Protein AF-A0A7V1U5N7-F1 (afdb_monomer)

Sequence (91 aa):
MTQDPCSTIFVFMRNVTVTLDDETARWARIEAAKREMSLSRFIRETLRERMAGQLTYEAAMARYLARAPIPLKRGGAYPPRDELHDRADLR

Mean predicted aligned error: 13.17 Å

Structure (mmCIF, N/CA/C/O backbone):
data_AF-A0A7V1U5N7-F1
#
_entry.id   AF-A0A7V1U5N7-F1
#
loop_
_atom_site.group_PDB
_atom_site.id
_atom_site.type_symbol
_atom_site.label_atom_id
_atom_site.label_alt_id
_atom_site.label_comp_id
_atom_site.label_asym_id
_atom_site.label_entity_id
_atom_site.label_seq_id
_atom_site.pdbx_PDB_ins_code
_atom_site.Cartn_x
_atom_site.Cartn_y
_atom_site.Cartn_z
_atom_site.occupancy
_atom_site.B_iso_or_equiv
_atom_site.auth_seq_id
_atom_site.auth_comp_id
_atom_site.auth_asym_id
_atom_site.auth_atom_id
_atom_site.pdbx_PDB_model_num
ATOM 1 N N . MET A 1 1 ? -43.208 25.629 -9.710 1.00 38.69 1 MET A N 1
ATOM 2 C CA . MET A 1 1 ? -42.247 25.284 -8.641 1.00 38.69 1 MET A CA 1
ATOM 3 C C . MET A 1 1 ? -41.729 23.894 -8.954 1.00 38.69 1 MET A C 1
ATOM 5 O O . MET A 1 1 ? -42.371 22.912 -8.613 1.00 38.69 1 MET A O 1
ATOM 9 N N . THR A 1 2 ? -40.662 23.826 -9.740 1.00 42.03 2 THR A N 1
ATOM 10 C CA . THR A 1 2 ? -40.071 22.576 -10.225 1.00 42.03 2 THR A CA 1
ATOM 11 C C . THR A 1 2 ? -39.129 22.079 -9.133 1.00 42.03 2 THR A C 1
ATOM 13 O O . THR A 1 2 ? -38.199 22.793 -8.772 1.00 42.03 2 THR A O 1
ATOM 16 N N . GLN A 1 3 ? -39.427 20.933 -8.521 1.00 53.47 3 GLN A N 1
ATOM 17 C CA . GLN A 1 3 ? -38.510 20.300 -7.575 1.00 53.47 3 GLN A CA 1
ATOM 18 C C . GLN A 1 3 ? -37.459 19.540 -8.382 1.00 53.47 3 GLN A C 1
ATOM 20 O O . GLN A 1 3 ? -37.782 18.530 -9.003 1.00 53.47 3 GLN A O 1
ATOM 25 N N . ASP A 1 4 ? -36.225 20.036 -8.381 1.00 51.28 4 ASP A N 1
ATOM 26 C CA . ASP A 1 4 ? -35.067 19.296 -8.873 1.00 51.28 4 ASP A CA 1
ATOM 27 C C . ASP A 1 4 ? -34.784 18.133 -7.904 1.00 51.28 4 ASP A C 1
ATOM 29 O O . ASP A 1 4 ? -34.472 18.377 -6.732 1.00 51.28 4 ASP A O 1
ATOM 33 N N . PRO A 1 5 ? -34.909 16.858 -8.322 1.00 58.91 5 PRO A N 1
ATOM 34 C CA . PRO A 1 5 ? -34.552 15.745 -7.462 1.00 58.91 5 PRO A CA 1
ATOM 35 C C . PRO A 1 5 ? -33.032 15.732 -7.313 1.00 58.91 5 PRO A C 1
ATOM 37 O O . PRO A 1 5 ? -32.292 15.534 -8.275 1.00 58.91 5 PRO A O 1
ATOM 40 N N . CYS A 1 6 ? -32.579 15.969 -6.084 1.00 50.78 6 CYS A N 1
ATOM 41 C CA . CYS A 1 6 ? -31.184 15.913 -5.681 1.00 50.78 6 CYS A CA 1
ATOM 42 C C . CYS A 1 6 ? -30.553 14.603 -6.184 1.00 50.78 6 CYS A C 1
ATOM 44 O O . CYS A 1 6 ? -30.845 13.516 -5.678 1.00 50.78 6 CYS A O 1
ATOM 46 N N . SER A 1 7 ? -29.715 14.695 -7.214 1.00 55.16 7 SER A N 1
ATOM 47 C CA . SER A 1 7 ? -29.047 13.564 -7.851 1.00 55.16 7 SER A CA 1
ATOM 48 C C . SER A 1 7 ? -27.935 13.037 -6.948 1.00 55.16 7 SER A C 1
ATOM 50 O O . SER A 1 7 ? -26.749 13.285 -7.162 1.00 55.16 7 SER A O 1
ATOM 52 N N . THR A 1 8 ? -28.326 12.295 -5.914 1.00 54.81 8 THR A N 1
ATOM 53 C CA . THR A 1 8 ? -27.398 11.465 -5.149 1.00 54.81 8 THR A CA 1
ATOM 54 C C . THR A 1 8 ? -27.082 10.242 -6.000 1.00 54.81 8 THR A C 1
ATOM 56 O O . THR A 1 8 ? -27.868 9.299 -6.072 1.00 54.81 8 THR A O 1
ATOM 59 N N . ILE A 1 9 ? -25.934 10.259 -6.678 1.00 53.81 9 ILE A N 1
ATOM 60 C CA . ILE A 1 9 ? -25.365 9.063 -7.303 1.00 53.81 9 ILE A CA 1
ATOM 61 C C . ILE A 1 9 ? -25.089 8.072 -6.170 1.00 53.81 9 ILE A C 1
ATOM 63 O O . ILE A 1 9 ? -24.114 8.199 -5.430 1.00 53.81 9 ILE A O 1
ATOM 67 N N . PHE A 1 10 ? -25.986 7.105 -5.997 1.00 55.31 10 PHE A N 1
ATOM 68 C CA . PHE A 1 10 ? -25.816 6.008 -5.058 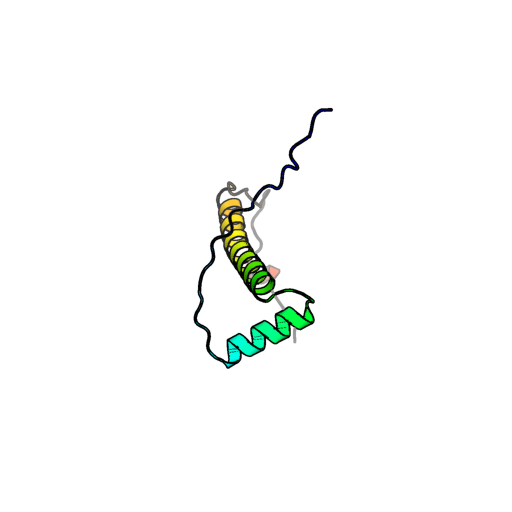1.00 55.31 10 PHE A CA 1
ATOM 69 C C . PHE A 1 10 ? -24.669 5.137 -5.581 1.00 55.31 10 PHE A C 1
ATOM 71 O O . PHE A 1 10 ? -24.858 4.288 -6.452 1.00 55.31 10 PHE A O 1
ATOM 78 N N . VAL A 1 11 ? -23.442 5.395 -5.122 1.00 60.56 11 VAL A N 1
ATOM 79 C CA . VAL A 1 11 ? -22.282 4.565 -5.464 1.00 60.56 11 VAL A CA 1
ATOM 80 C C . VAL A 1 11 ? -22.543 3.187 -4.864 1.00 60.56 11 VAL A C 1
ATOM 82 O O . VAL A 1 11 ? -22.419 2.999 -3.656 1.00 60.56 11 VAL A O 1
ATOM 85 N N . PHE A 1 12 ? -22.964 2.234 -5.697 1.00 66.31 12 PHE A N 1
ATOM 86 C CA . PHE A 1 12 ? -23.312 0.876 -5.285 1.00 66.31 12 PHE A CA 1
ATOM 87 C C . PHE A 1 12 ? -22.054 0.156 -4.773 1.00 66.31 12 PHE A C 1
ATOM 89 O O . PHE A 1 12 ? -21.309 -0.477 -5.522 1.00 66.31 12 PHE A O 1
ATOM 96 N N . MET A 1 13 ? -21.764 0.306 -3.484 1.00 76.75 13 MET A N 1
ATOM 97 C CA . MET A 1 13 ? -20.634 -0.349 -2.840 1.00 76.75 13 MET A CA 1
ATOM 98 C C . MET A 1 13 ? -21.024 -1.770 -2.436 1.00 76.75 13 MET A C 1
ATOM 100 O O . MET A 1 13 ? -22.023 -1.981 -1.752 1.00 76.75 13 MET A O 1
ATOM 104 N N . ARG A 1 14 ? -20.224 -2.761 -2.845 1.00 84.19 14 ARG A N 1
ATOM 105 C CA . ARG A 1 14 ? -20.378 -4.144 -2.377 1.00 84.19 14 ARG A CA 1
ATOM 106 C C . ARG A 1 14 ? -19.812 -4.265 -0.961 1.00 84.19 14 ARG A C 1
ATOM 108 O O . ARG A 1 14 ? -18.662 -3.896 -0.731 1.00 84.19 14 ARG A O 1
ATOM 115 N N . ASN A 1 15 ? -20.598 -4.819 -0.041 1.00 90.00 15 ASN A N 1
ATOM 116 C CA . ASN A 1 15 ? -20.108 -5.220 1.274 1.00 90.00 15 ASN A CA 1
ATOM 117 C C . ASN A 1 15 ? -19.432 -6.587 1.158 1.00 90.00 15 ASN A C 1
ATOM 119 O O . ASN A 1 15 ? -20.009 -7.519 0.600 1.00 90.00 15 ASN A O 1
ATOM 123 N N . VAL A 1 16 ? -18.211 -6.691 1.674 1.00 88.31 16 VAL A N 1
ATOM 124 C CA . VAL A 1 16 ? -17.429 -7.929 1.710 1.00 88.31 16 VAL A CA 1
ATOM 125 C C . VAL A 1 16 ? -17.001 -8.152 3.152 1.00 88.31 16 VAL A C 1
ATOM 127 O O . VAL A 1 16 ? -16.378 -7.277 3.753 1.00 88.31 16 VAL A O 1
ATOM 130 N N . THR A 1 17 ? -17.347 -9.309 3.706 1.00 93.62 17 THR A N 1
ATOM 131 C CA . THR A 1 17 ? -16.899 -9.717 5.039 1.00 93.62 17 THR A CA 1
ATOM 132 C C . THR A 1 17 ? -15.521 -10.353 4.922 1.00 93.62 17 THR A C 1
ATOM 134 O O . THR A 1 17 ? -15.318 -11.246 4.103 1.00 93.62 17 THR A O 1
ATOM 137 N N . VAL A 1 18 ? -14.577 -9.895 5.740 1.00 90.19 18 VAL A N 1
ATOM 138 C CA . VAL A 1 18 ? -13.199 -10.397 5.790 1.00 90.19 18 VAL A CA 1
ATOM 139 C C . VAL A 1 18 ? -12.901 -10.907 7.190 1.00 90.19 18 VAL A C 1
ATOM 141 O O . VAL A 1 18 ? -13.187 -10.231 8.176 1.00 90.19 18 VAL A O 1
ATOM 144 N N . THR A 1 19 ? -12.323 -12.101 7.267 1.00 95.38 19 THR A N 1
ATOM 145 C CA . THR A 1 19 ? -11.811 -12.693 8.504 1.00 95.38 19 THR A CA 1
ATOM 146 C C . THR A 1 19 ? -10.356 -12.279 8.687 1.00 95.38 19 THR A C 1
ATOM 148 O O . THR A 1 19 ? -9.545 -12.487 7.786 1.00 95.38 19 THR A O 1
ATOM 151 N N . LEU A 1 20 ? -10.034 -11.697 9.838 1.00 94.81 20 LEU A N 1
ATOM 152 C CA . LEU A 1 20 ? -8.689 -11.266 10.220 1.00 94.81 20 LEU A CA 1
ATOM 153 C C . LEU A 1 20 ? -8.369 -11.859 11.590 1.00 94.81 20 LEU A C 1
ATOM 155 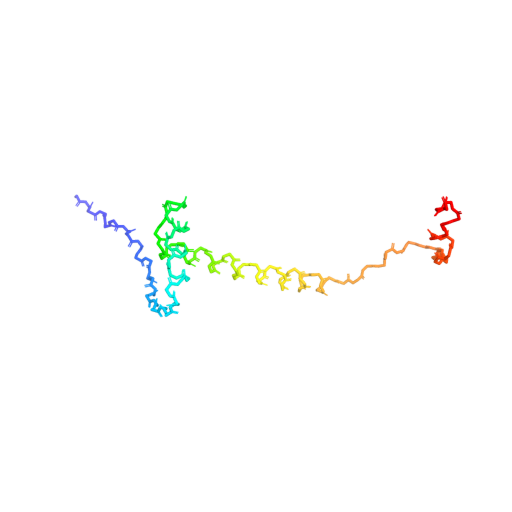O O . LEU A 1 20 ? -9.282 -12.041 12.397 1.00 94.81 20 LEU A O 1
ATOM 159 N N . ASP A 1 21 ? -7.096 -12.128 11.858 1.00 97.56 21 ASP A N 1
ATOM 160 C CA . ASP A 1 21 ? -6.648 -12.398 13.220 1.00 97.56 21 ASP A CA 1
ATOM 161 C C . ASP A 1 21 ? -6.767 -11.131 14.091 1.00 97.56 21 ASP A C 1
ATOM 163 O O . ASP A 1 21 ? -6.832 -9.999 13.591 1.00 97.56 21 ASP A O 1
ATOM 167 N N . ASP A 1 22 ? -6.810 -11.324 15.410 1.00 97.12 22 ASP A N 1
ATOM 168 C CA . ASP A 1 22 ? -7.032 -10.236 16.366 1.00 97.12 22 ASP A CA 1
ATOM 169 C C . ASP A 1 22 ? -5.933 -9.169 16.318 1.00 97.12 22 ASP A C 1
ATOM 171 O O . ASP A 1 22 ? -6.212 -7.974 16.486 1.00 97.12 22 ASP A O 1
ATOM 175 N N . GLU A 1 23 ? -4.687 -9.574 16.066 1.00 97.62 23 GLU A N 1
ATOM 176 C CA . GLU A 1 23 ? -3.550 -8.662 15.996 1.00 97.62 23 GLU A CA 1
ATOM 177 C C . GLU A 1 23 ? -3.664 -7.750 14.772 1.00 97.62 23 GLU A C 1
ATOM 179 O O . GLU A 1 23 ? -3.624 -6.520 14.917 1.00 97.62 23 GLU A O 1
ATOM 184 N N . THR A 1 24 ? -3.913 -8.325 13.596 1.00 97.00 24 THR A N 1
ATOM 185 C CA . THR A 1 24 ? -4.123 -7.585 12.346 1.00 97.00 24 THR A CA 1
ATOM 186 C C . THR A 1 24 ? -5.344 -6.674 12.435 1.00 97.00 24 THR A C 1
ATOM 188 O O . THR A 1 24 ? -5.282 -5.508 12.032 1.00 97.00 24 THR A O 1
ATOM 191 N N . ALA A 1 25 ? -6.456 -7.153 13.003 1.00 96.62 25 ALA A N 1
ATOM 192 C CA . ALA A 1 25 ? -7.664 -6.346 13.171 1.00 96.62 25 ALA A CA 1
ATOM 193 C C . ALA A 1 25 ? -7.433 -5.152 14.112 1.00 96.62 25 ALA A C 1
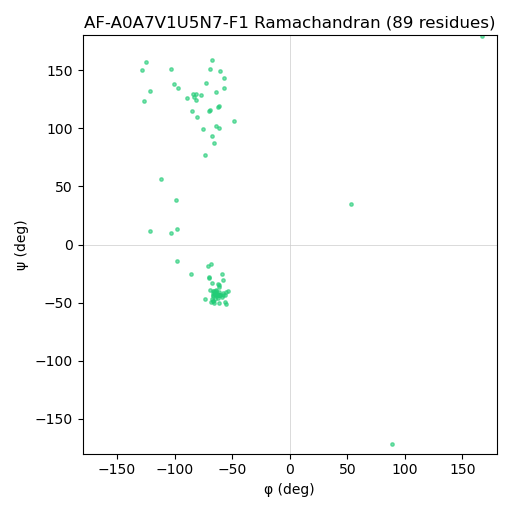ATOM 195 O O . ALA A 1 25 ? -7.946 -4.053 13.869 1.00 96.62 25 ALA A O 1
ATOM 196 N N . ARG A 1 26 ? -6.662 -5.339 15.189 1.00 97.56 26 ARG A N 1
ATOM 197 C CA . ARG A 1 26 ? -6.278 -4.257 16.106 1.00 97.56 26 ARG A CA 1
ATOM 198 C C . ARG A 1 26 ? -5.363 -3.251 15.418 1.00 97.56 26 ARG A C 1
ATOM 200 O O . ARG A 1 26 ? -5.632 -2.052 15.493 1.00 97.56 26 ARG A O 1
ATOM 207 N N . TRP A 1 27 ? -4.330 -3.730 14.731 1.00 97.56 27 TRP A N 1
ATOM 208 C CA . TRP A 1 27 ? -3.407 -2.879 13.985 1.00 97.56 27 TRP A CA 1
ATOM 209 C C . TRP A 1 27 ? -4.152 -2.018 12.959 1.00 97.56 27 TRP A C 1
ATOM 211 O O . TRP A 1 27 ? -4.023 -0.794 12.976 1.00 97.56 27 TRP A O 1
ATOM 221 N N . ALA A 1 28 ? -5.027 -2.625 12.152 1.00 96.94 28 ALA A N 1
ATOM 222 C CA . ALA A 1 28 ? -5.773 -1.914 11.119 1.00 96.94 28 ALA A CA 1
ATOM 223 C C . ALA A 1 28 ? -6.683 -0.813 11.694 1.00 96.94 28 ALA A C 1
ATOM 225 O O . ALA A 1 28 ? -6.811 0.255 11.096 1.00 96.94 28 ALA A O 1
ATOM 226 N N . ARG A 1 29 ? -7.295 -1.033 12.868 1.00 96.56 29 ARG A N 1
ATOM 227 C CA . ARG A 1 29 ? -8.093 0.001 13.553 1.00 96.56 29 ARG A CA 1
ATOM 228 C C . ARG A 1 29 ? -7.234 1.164 14.041 1.00 96.56 29 ARG A C 1
ATOM 230 O O . ARG A 1 29 ? -7.634 2.312 13.864 1.00 96.56 29 ARG A O 1
ATOM 237 N N . ILE A 1 30 ? -6.079 0.874 14.642 1.00 98.06 30 ILE A N 1
ATOM 238 C CA . ILE A 1 30 ? -5.152 1.904 15.130 1.00 98.06 30 ILE A CA 1
ATOM 239 C C . ILE A 1 30 ? -4.644 2.748 13.959 1.00 98.06 30 ILE A C 1
ATOM 241 O O . ILE A 1 30 ? -4.668 3.973 14.035 1.00 98.06 30 ILE A O 1
ATOM 245 N N . GLU A 1 31 ? -4.234 2.115 12.862 1.00 97.62 31 GLU A N 1
ATOM 246 C CA . GLU A 1 31 ? -3.745 2.828 11.679 1.00 97.62 31 GLU A CA 1
ATOM 247 C C . GLU A 1 31 ? -4.838 3.653 10.993 1.00 97.62 31 GLU A C 1
ATOM 249 O O . GLU A 1 31 ? -4.591 4.796 10.609 1.00 97.62 31 GLU A O 1
ATOM 254 N N . ALA A 1 32 ? -6.064 3.130 10.901 1.00 97.25 32 ALA A N 1
ATOM 255 C CA . ALA A 1 32 ? -7.197 3.899 10.393 1.00 97.25 32 ALA A CA 1
ATOM 256 C C . ALA A 1 32 ? -7.472 5.142 11.260 1.00 97.25 32 ALA A C 1
ATOM 258 O O . ALA A 1 32 ? -7.650 6.238 10.728 1.00 97.25 32 ALA A O 1
ATOM 259 N N . ALA A 1 33 ? -7.428 4.997 12.590 1.00 97.38 33 ALA A N 1
ATOM 260 C CA . ALA A 1 33 ? -7.613 6.109 13.520 1.00 97.38 33 ALA A CA 1
ATOM 261 C C . ALA A 1 33 ? -6.493 7.158 13.415 1.00 97.38 33 ALA A C 1
ATOM 263 O O . ALA A 1 33 ? -6.787 8.350 13.383 1.00 97.38 33 ALA A O 1
ATOM 264 N N . LYS A 1 34 ? -5.225 6.734 13.287 1.00 97.38 34 LYS A N 1
ATOM 265 C CA . LYS A 1 34 ? -4.080 7.642 13.073 1.00 97.38 34 LYS A CA 1
ATOM 266 C C . LYS A 1 34 ? -4.229 8.510 11.823 1.00 97.38 34 LYS A C 1
ATOM 268 O O . LYS A 1 34 ? -3.696 9.611 11.787 1.00 97.38 34 LYS A O 1
ATOM 273 N N . ARG A 1 35 ? -4.917 8.002 10.797 1.00 95.94 35 ARG A N 1
ATOM 274 C CA . AR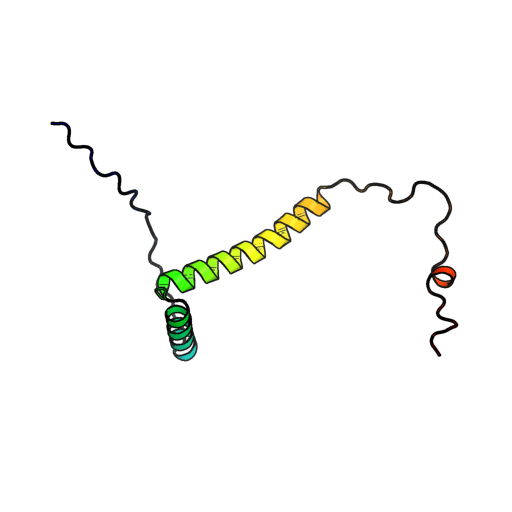G A 1 35 ? -5.177 8.708 9.534 1.00 95.94 35 ARG A CA 1
ATOM 275 C C . ARG A 1 35 ? -6.569 9.355 9.481 1.00 95.94 35 ARG A C 1
ATOM 277 O O . ARG A 1 35 ? -7.019 9.707 8.394 1.00 95.94 35 ARG A O 1
ATOM 284 N N . GLU A 1 36 ? -7.261 9.456 10.620 1.00 96.00 36 GLU A N 1
ATOM 285 C CA . GLU A 1 36 ? -8.597 10.061 10.754 1.00 96.00 36 GLU A CA 1
ATOM 286 C C . GLU A 1 36 ? -9.641 9.483 9.778 1.00 96.00 36 GLU A C 1
ATOM 288 O O . GLU A 1 36 ? -10.529 10.174 9.273 1.00 96.00 36 GLU A O 1
ATOM 293 N N . MET A 1 37 ? -9.546 8.184 9.490 1.00 95.31 37 MET A N 1
ATOM 294 C CA . MET A 1 37 ? -10.414 7.504 8.531 1.00 95.31 37 MET A CA 1
ATOM 295 C C . MET A 1 37 ? -11.114 6.295 9.142 1.00 95.31 37 MET A C 1
ATOM 297 O O . MET A 1 37 ? -10.658 5.679 10.103 1.00 95.31 37 MET A O 1
ATOM 301 N N . SER A 1 38 ? -12.241 5.911 8.542 1.00 96.00 38 SER A N 1
ATOM 302 C CA . SER A 1 38 ? -12.911 4.667 8.910 1.00 96.00 38 SER A CA 1
ATOM 303 C C . SER A 1 38 ? -12.091 3.453 8.468 1.00 96.00 38 SER A C 1
ATOM 305 O O . SER A 1 38 ? -11.411 3.480 7.441 1.00 96.00 38 SER A O 1
ATOM 307 N N . LEU A 1 39 ? -12.226 2.341 9.195 1.00 94.50 39 LEU A N 1
ATOM 308 C CA . LEU A 1 39 ? -11.553 1.081 8.861 1.00 94.50 39 LEU A CA 1
ATOM 309 C C . LEU A 1 39 ? -11.869 0.612 7.428 1.00 94.50 39 LEU A C 1
ATOM 311 O O . LEU A 1 39 ? -10.986 0.173 6.698 1.00 94.50 39 LEU A O 1
ATOM 315 N N . SER A 1 40 ? -13.124 0.748 6.991 1.00 92.75 40 SER A N 1
ATOM 316 C CA . SER A 1 40 ? -13.543 0.365 5.637 1.00 92.75 40 SER A CA 1
ATOM 317 C C . SER A 1 40 ? -12.984 1.286 4.548 1.00 92.75 40 SER A C 1
ATOM 319 O O . SER A 1 40 ? -12.803 0.854 3.406 1.00 92.75 40 SER A O 1
ATOM 321 N N . ARG A 1 41 ? -12.705 2.557 4.866 1.00 93.62 41 ARG A N 1
ATOM 322 C CA . ARG A 1 41 ? -11.991 3.470 3.966 1.00 93.62 41 ARG A CA 1
ATOM 323 C C . ARG A 1 41 ? -10.508 3.118 3.909 1.00 93.62 41 ARG A C 1
ATOM 325 O O . ARG A 1 41 ? -9.996 2.943 2.808 1.00 93.62 41 ARG A O 1
ATOM 332 N N . PHE A 1 42 ? -9.881 2.903 5.064 1.00 95.69 42 PHE A N 1
ATOM 333 C CA . PHE A 1 42 ? -8.477 2.509 5.180 1.00 95.69 42 PHE A CA 1
ATOM 334 C C . PHE A 1 42 ? -8.155 1.242 4.384 1.00 95.69 42 PHE A C 1
ATOM 336 O O . PHE A 1 42 ? -7.252 1.240 3.546 1.00 95.69 42 PHE A O 1
ATOM 343 N N . ILE A 1 43 ? -8.938 0.177 4.580 1.00 94.88 43 ILE A N 1
ATOM 344 C CA . ILE A 1 43 ? -8.739 -1.095 3.871 1.00 94.88 43 ILE A CA 1
ATOM 345 C C . ILE A 1 43 ? -8.894 -0.896 2.360 1.00 94.88 43 ILE A C 1
ATOM 347 O O . ILE A 1 43 ? -8.113 -1.426 1.572 1.00 94.88 43 ILE A O 1
ATOM 351 N N . ARG A 1 44 ? -9.877 -0.100 1.933 1.00 93.56 44 ARG A N 1
ATOM 352 C CA . ARG A 1 44 ? -10.124 0.156 0.511 1.00 93.56 44 ARG A CA 1
ATOM 353 C C . ARG A 1 44 ? -8.994 0.933 -0.151 1.00 93.56 44 ARG A C 1
ATOM 355 O O . ARG A 1 44 ? -8.627 0.604 -1.275 1.00 93.56 44 ARG A O 1
ATOM 362 N N . GLU A 1 45 ? -8.482 1.968 0.506 1.00 94.25 45 GLU A N 1
ATOM 363 C CA . GLU A 1 45 ? -7.350 2.753 0.003 1.00 94.25 45 GLU A CA 1
ATOM 364 C C . GLU A 1 45 ? -6.093 1.885 -0.067 1.00 94.25 45 GLU A C 1
ATOM 366 O O . GLU A 1 45 ? -5.498 1.781 -1.136 1.00 94.25 45 GLU A O 1
ATOM 371 N N . THR A 1 46 ? -5.800 1.126 0.991 1.00 94.31 46 THR A N 1
ATOM 372 C CA . THR A 1 46 ? -4.672 0.180 1.023 1.00 94.31 46 THR A CA 1
ATOM 373 C C . THR A 1 46 ? -4.746 -0.847 -0.117 1.00 94.31 46 THR A C 1
ATOM 375 O O . THR A 1 46 ? -3.754 -1.122 -0.793 1.00 94.31 46 THR A O 1
ATOM 378 N N . LEU A 1 47 ? -5.933 -1.407 -0.386 1.00 93.94 47 LEU A N 1
ATOM 379 C CA . LEU A 1 47 ? -6.127 -2.338 -1.503 1.00 93.94 47 LEU A CA 1
ATOM 380 C C . LEU A 1 47 ? -5.947 -1.656 -2.863 1.00 93.94 47 LEU A C 1
ATOM 382 O O . LEU A 1 47 ? -5.344 -2.242 -3.761 1.00 93.94 47 LEU A O 1
ATOM 386 N N . ARG A 1 48 ? -6.441 -0.425 -3.032 1.00 92.31 48 ARG A N 1
ATOM 387 C CA . ARG A 1 48 ? -6.256 0.345 -4.274 1.00 92.31 48 ARG A CA 1
ATOM 388 C C . ARG A 1 48 ? -4.792 0.648 -4.541 1.00 92.31 48 ARG A C 1
ATOM 390 O O . ARG A 1 48 ? -4.354 0.463 -5.671 1.00 92.31 48 ARG A O 1
ATOM 397 N N . GLU A 1 49 ? -4.051 1.063 -3.522 1.00 91.12 49 GLU A N 1
ATOM 398 C CA . GLU A 1 49 ? -2.611 1.306 -3.620 1.00 91.12 49 GLU A CA 1
ATOM 399 C C . GLU A 1 49 ? -1.874 0.037 -4.055 1.00 91.12 49 GLU A C 1
ATOM 401 O O . GLU A 1 49 ? -1.074 0.075 -4.991 1.00 91.12 49 GLU A O 1
ATOM 406 N N . ARG A 1 50 ? -2.205 -1.113 -3.454 1.00 89.69 50 ARG A N 1
ATOM 407 C CA . ARG A 1 50 ? -1.587 -2.394 -3.817 1.00 89.69 50 ARG A CA 1
ATOM 408 C C . ARG A 1 50 ? -1.917 -2.828 -5.247 1.00 89.69 50 ARG A C 1
ATOM 410 O O . ARG A 1 50 ? -1.015 -3.254 -5.966 1.00 89.69 50 ARG A O 1
ATOM 417 N N . MET A 1 51 ? -3.174 -2.688 -5.674 1.00 88.44 51 MET A N 1
ATOM 418 C CA . MET A 1 51 ? -3.578 -2.979 -7.057 1.00 88.44 51 MET A CA 1
ATOM 419 C C . MET A 1 51 ? -2.878 -2.049 -8.054 1.00 88.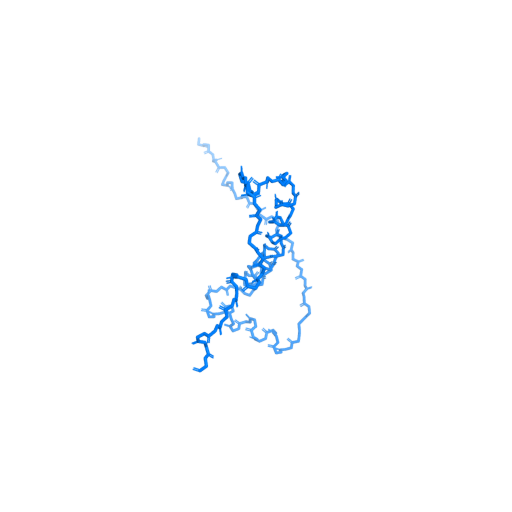44 51 MET A C 1
ATOM 421 O O . MET A 1 51 ? -2.381 -2.509 -9.078 1.00 88.44 51 MET A O 1
ATOM 425 N N . ALA A 1 52 ? -2.795 -0.751 -7.753 1.00 86.12 52 ALA A N 1
ATOM 426 C CA . ALA A 1 52 ? -2.096 0.210 -8.599 1.00 86.12 52 ALA A CA 1
ATOM 427 C C . ALA A 1 52 ? -0.597 -0.121 -8.701 1.00 86.12 52 ALA A C 1
ATOM 429 O O . ALA A 1 52 ? -0.036 -0.115 -9.796 1.00 86.12 52 ALA A O 1
ATOM 430 N N . GLY A 1 53 ? 0.043 -0.484 -7.587 1.00 80.62 53 GLY A N 1
ATOM 431 C CA . GLY A 1 53 ? 1.436 -0.936 -7.568 1.00 80.62 53 GLY A CA 1
ATOM 432 C C . GLY A 1 53 ? 1.686 -2.158 -8.459 1.00 80.62 53 GLY A C 1
ATOM 433 O O . GLY A 1 53 ? 2.662 -2.188 -9.201 1.00 80.62 53 GLY A O 1
ATOM 434 N N . GLN A 1 54 ? 0.780 -3.137 -8.455 1.00 77.12 54 GLN A N 1
ATOM 435 C CA . GLN A 1 54 ? 0.890 -4.316 -9.324 1.00 77.12 54 GLN A CA 1
ATOM 436 C C . GLN A 1 54 ? 0.711 -3.963 -10.808 1.00 77.12 54 GLN A C 1
ATOM 438 O O . GLN A 1 54 ? 1.537 -4.334 -11.640 1.00 77.12 54 GLN A O 1
ATOM 443 N N . LEU A 1 55 ? -0.316 -3.174 -11.131 1.00 73.94 55 LEU A N 1
ATOM 444 C CA . LEU A 1 55 ? -0.619 -2.787 -12.511 1.00 73.94 55 LEU A CA 1
ATOM 445 C C . LEU A 1 55 ? 0.450 -1.872 -13.119 1.00 73.94 55 LEU A C 1
ATOM 447 O O . LEU A 1 55 ? 0.703 -1.932 -14.319 1.00 73.94 55 LEU A O 1
ATOM 451 N N . THR A 1 56 ? 1.079 -1.013 -12.315 1.00 78.19 56 THR A N 1
AT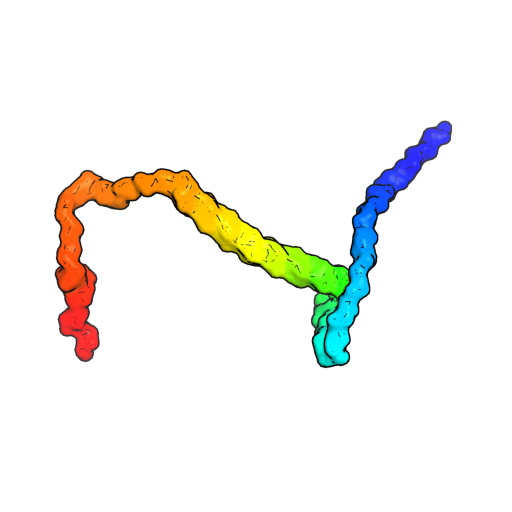OM 452 C CA . THR A 1 56 ? 2.077 -0.049 -12.810 1.00 78.19 56 THR A CA 1
ATOM 453 C C . THR A 1 56 ? 3.335 -0.720 -13.339 1.00 78.19 56 THR A C 1
ATOM 455 O O . THR A 1 56 ? 3.816 -0.318 -14.399 1.00 78.19 56 THR A O 1
ATOM 458 N N . TYR A 1 57 ? 3.852 -1.748 -12.661 1.00 81.75 57 TYR A N 1
ATOM 459 C CA . TYR A 1 57 ? 5.018 -2.481 -13.153 1.00 81.75 57 TYR A CA 1
ATOM 460 C C . TYR A 1 57 ? 4.704 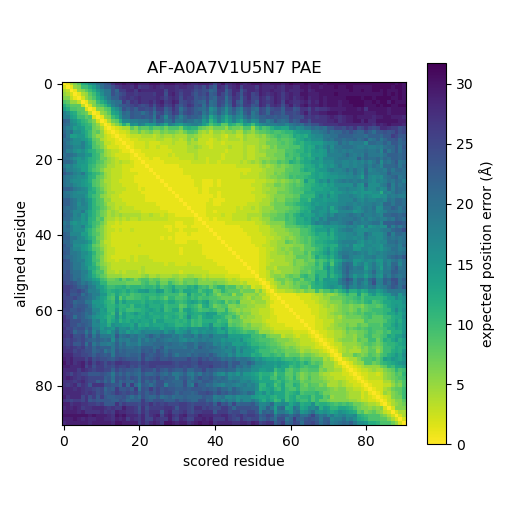-3.224 -14.453 1.00 81.75 57 TYR A C 1
ATOM 462 O O . TYR A 1 57 ? 5.416 -3.057 -15.442 1.00 81.75 57 TYR A O 1
ATOM 470 N N . GLU A 1 58 ? 3.611 -3.989 -14.479 1.00 83.19 58 GLU A N 1
ATOM 471 C CA . GLU A 1 58 ? 3.205 -4.748 -15.666 1.00 83.19 58 GLU A CA 1
ATOM 472 C C . GLU A 1 58 ? 2.939 -3.825 -16.861 1.00 83.19 58 GLU A C 1
ATOM 474 O O . GLU A 1 58 ? 3.420 -4.082 -17.966 1.00 83.19 58 GLU A O 1
ATOM 479 N N . ALA A 1 59 ? 2.257 -2.698 -16.638 1.00 85.12 59 ALA A N 1
ATOM 480 C CA . ALA A 1 59 ? 2.013 -1.699 -17.673 1.00 85.12 59 ALA A CA 1
ATOM 481 C C . ALA A 1 59 ? 3.308 -1.029 -18.161 1.00 85.12 59 ALA A C 1
ATOM 483 O O . ALA A 1 59 ? 3.472 -0.812 -19.365 1.00 85.12 59 ALA A O 1
ATOM 484 N N . ALA A 1 60 ? 4.245 -0.711 -17.260 1.00 86.50 60 ALA A N 1
ATOM 485 C CA . ALA A 1 60 ? 5.545 -0.152 -17.630 1.00 86.50 60 ALA A CA 1
ATOM 486 C C . ALA A 1 60 ? 6.380 -1.154 -18.442 1.00 86.50 60 ALA A C 1
ATOM 488 O O . ALA A 1 60 ? 6.958 -0.778 -19.464 1.00 86.50 60 ALA A O 1
ATOM 489 N N . MET A 1 61 ? 6.389 -2.425 -18.034 1.00 89.62 61 MET A N 1
ATOM 490 C CA . MET A 1 61 ? 7.058 -3.510 -18.749 1.00 89.62 61 MET A CA 1
ATOM 491 C C . MET A 1 61 ? 6.460 -3.697 -20.145 1.00 89.62 61 MET A C 1
ATOM 493 O O . MET A 1 61 ? 7.196 -3.677 -21.131 1.00 89.62 61 MET A O 1
ATOM 497 N N . ALA A 1 62 ? 5.133 -3.804 -20.249 1.00 90.56 62 ALA A N 1
ATOM 498 C CA . ALA A 1 62 ? 4.442 -3.937 -21.529 1.00 90.56 62 ALA A CA 1
ATOM 499 C C . ALA A 1 62 ? 4.751 -2.755 -22.460 1.00 90.56 62 ALA A C 1
ATOM 501 O O . ALA A 1 62 ? 5.073 -2.952 -23.632 1.00 90.56 62 ALA A O 1
ATOM 502 N N . ARG A 1 63 ? 4.736 -1.523 -21.934 1.00 89.88 63 ARG A N 1
ATOM 503 C CA . ARG A 1 63 ? 5.077 -0.316 -22.699 1.00 89.88 63 ARG A CA 1
ATOM 504 C C . ARG A 1 63 ? 6.534 -0.304 -23.165 1.00 89.88 63 ARG A C 1
ATOM 506 O O . ARG A 1 63 ? 6.802 0.149 -24.277 1.00 89.88 63 ARG A O 1
ATOM 513 N N . TYR A 1 64 ? 7.464 -0.756 -22.327 1.00 89.31 64 TYR A N 1
ATOM 514 C CA . TYR A 1 64 ? 8.881 -0.840 -22.676 1.00 89.31 64 TYR A CA 1
ATOM 515 C C . TYR A 1 64 ? 9.121 -1.874 -23.781 1.00 89.31 64 TYR A C 1
ATOM 517 O O . TYR A 1 64 ? 9.742 -1.550 -24.790 1.00 89.31 64 TYR A O 1
ATOM 525 N N . LEU A 1 65 ? 8.569 -3.081 -23.630 1.00 91.94 65 LEU A N 1
ATOM 526 C CA . LEU A 1 65 ? 8.739 -4.179 -24.586 1.00 91.94 65 LEU A CA 1
ATOM 527 C C . LEU A 1 65 ? 8.017 -3.940 -25.919 1.00 91.94 65 LEU A C 1
ATOM 529 O O . LEU A 1 65 ? 8.477 -4.411 -26.953 1.00 91.94 65 LEU A O 1
ATOM 533 N N . ALA A 1 66 ? 6.918 -3.180 -25.921 1.00 93.69 66 ALA A N 1
ATOM 534 C CA . ALA A 1 66 ? 6.225 -2.792 -27.150 1.00 93.69 66 ALA A CA 1
ATOM 535 C C . ALA A 1 66 ? 7.037 -1.816 -28.024 1.00 93.69 66 ALA A C 1
ATOM 537 O O . ALA A 1 66 ? 6.717 -1.621 -29.198 1.00 93.69 66 ALA A O 1
ATOM 538 N N . ARG A 1 67 ? 8.072 -1.166 -27.474 1.00 91.75 67 ARG A N 1
ATOM 539 C CA . ARG A 1 67 ? 8.895 -0.217 -28.224 1.00 91.75 67 ARG A CA 1
ATOM 540 C C . ARG A 1 67 ? 9.934 -0.965 -29.056 1.00 91.75 67 ARG A C 1
ATOM 542 O O . ARG A 1 67 ? 10.762 -1.690 -28.516 1.00 91.75 67 ARG A O 1
ATOM 549 N N . ALA A 1 68 ? 9.935 -0.722 -30.367 1.00 89.75 68 ALA A N 1
ATOM 550 C CA . ALA A 1 68 ? 10.956 -1.270 -31.253 1.00 89.75 68 ALA A CA 1
ATOM 551 C C . ALA A 1 68 ? 12.364 -0.835 -30.792 1.00 89.75 68 ALA A C 1
ATOM 553 O O . ALA A 1 68 ? 12.563 0.348 -30.472 1.00 89.75 68 ALA A O 1
ATOM 554 N N . PRO A 1 69 ? 13.341 -1.759 -30.746 1.00 87.38 69 PRO A N 1
ATOM 555 C CA . PRO A 1 69 ? 14.694 -1.434 -30.332 1.00 87.38 69 PRO A CA 1
ATOM 556 C C . PRO A 1 69 ? 15.316 -0.453 -31.324 1.00 87.38 69 PRO A C 1
ATOM 558 O O . PRO A 1 69 ? 15.271 -0.655 -32.537 1.00 87.38 69 PRO A O 1
ATOM 561 N N . ILE A 1 70 ? 15.912 0.614 -30.796 1.00 88.50 70 ILE A N 1
ATOM 562 C CA . ILE A 1 70 ? 16.701 1.555 -31.587 1.00 88.50 70 ILE A CA 1
ATOM 563 C C . ILE A 1 70 ? 18.188 1.244 -31.407 1.00 88.50 70 ILE A C 1
ATOM 565 O O . ILE A 1 70 ? 18.624 0.981 -30.282 1.00 88.50 70 ILE A O 1
ATOM 569 N N . PRO A 1 71 ? 18.993 1.286 -32.480 1.00 86.94 71 PRO A N 1
ATOM 570 C CA . PRO A 1 71 ? 20.433 1.158 -32.344 1.00 86.94 71 PRO A CA 1
ATOM 571 C C . PRO A 1 71 ? 20.962 2.330 -31.508 1.00 86.94 71 PRO A C 1
ATOM 573 O O . PRO A 1 71 ? 20.840 3.493 -31.885 1.00 86.94 71 PRO A O 1
ATOM 576 N N . LEU A 1 72 ? 21.559 2.017 -30.355 1.00 84.00 72 LEU A N 1
ATOM 577 C CA . LEU A 1 72 ? 22.180 3.018 -29.474 1.00 84.00 72 LEU A CA 1
ATOM 578 C C . LEU A 1 72 ? 23.468 3.599 -30.075 1.00 84.00 72 LEU A C 1
ATOM 580 O O . LEU A 1 72 ? 23.944 4.655 -29.667 1.00 84.00 72 LEU A O 1
ATOM 584 N N . LYS A 1 73 ? 24.041 2.897 -31.050 1.00 83.56 73 LYS A N 1
ATOM 585 C CA . LYS A 1 73 ? 25.294 3.236 -31.705 1.00 83.56 73 LYS A CA 1
ATOM 586 C C . LYS A 1 73 ? 25.047 3.979 -33.007 1.00 83.56 73 LYS A C 1
ATOM 588 O O . LYS A 1 73 ? 24.247 3.546 -33.829 1.00 83.56 73 LYS A O 1
ATOM 593 N N . ARG A 1 74 ? 25.806 5.056 -33.212 1.00 80.12 74 ARG A N 1
ATOM 594 C CA . ARG A 1 74 ? 25.831 5.809 -34.476 1.00 80.12 74 ARG A CA 1
ATOM 595 C C . ARG A 1 74 ? 27.008 5.423 -35.390 1.00 80.12 74 ARG A C 1
ATOM 597 O O . ARG A 1 74 ? 26.969 5.747 -36.566 1.00 80.12 74 ARG A O 1
ATOM 604 N N . GLY A 1 75 ? 28.023 4.712 -34.876 1.00 84.31 75 GLY A N 1
ATOM 605 C CA . GLY A 1 75 ? 29.190 4.216 -35.628 1.00 84.31 75 GLY A CA 1
ATOM 606 C C . GLY A 1 75 ? 30.327 3.705 -34.720 1.00 84.31 75 GLY A C 1
ATOM 607 O O . GLY A 1 75 ? 30.187 3.736 -33.499 1.00 84.31 75 GLY A O 1
ATOM 608 N N . GLY A 1 76 ? 31.437 3.222 -35.301 1.00 85.19 76 GLY A N 1
ATOM 609 C CA . GLY A 1 76 ? 32.666 2.799 -34.587 1.00 85.19 76 GLY A CA 1
ATOM 610 C C . GLY A 1 76 ? 32.691 1.333 -34.132 1.00 85.19 76 GLY A C 1
ATOM 611 O O . GLY A 1 76 ? 31.801 0.573 -34.490 1.00 85.19 76 GLY A O 1
ATOM 612 N N . ALA A 1 77 ? 33.674 0.906 -33.335 1.00 84.94 77 ALA A N 1
ATOM 613 C CA . ALA A 1 77 ? 33.640 -0.339 -32.546 1.00 84.94 77 ALA A CA 1
ATOM 614 C C . ALA A 1 77 ? 33.365 0.015 -31.072 1.00 84.94 77 ALA A C 1
ATOM 616 O O . ALA A 1 77 ? 33.665 1.131 -30.659 1.00 84.94 77 ALA A O 1
ATOM 617 N N . TYR A 1 78 ? 32.732 -0.876 -30.297 1.00 83.75 78 TYR A N 1
ATOM 618 C CA . TYR A 1 78 ? 32.626 -0.637 -28.851 1.00 83.75 78 TYR A CA 1
ATOM 619 C C . TYR A 1 78 ? 34.001 -0.869 -28.211 1.00 83.75 78 TYR A C 1
ATOM 621 O O . TYR A 1 78 ? 34.651 -1.841 -28.603 1.00 83.75 78 TYR A O 1
ATOM 629 N N . PRO A 1 79 ? 34.439 -0.029 -27.255 1.00 85.25 79 PRO A N 1
ATOM 630 C CA . PRO A 1 79 ? 35.654 -0.301 -26.499 1.00 85.25 79 PRO A CA 1
ATOM 631 C C . PRO A 1 79 ? 35.560 -1.663 -25.793 1.00 85.25 79 PRO A C 1
ATOM 633 O O . PRO A 1 79 ? 34.469 -2.037 -25.339 1.00 85.25 79 PRO A O 1
ATOM 636 N N . PRO A 1 80 ? 36.661 -2.423 -25.697 1.00 84.94 80 PRO A N 1
ATOM 637 C CA . PRO A 1 80 ? 36.706 -3.632 -24.892 1.00 84.94 80 PRO A CA 1
ATOM 638 C C . PRO A 1 80 ? 36.432 -3.310 -23.417 1.00 84.94 80 PRO A C 1
ATOM 640 O O . PRO A 1 80 ? 36.755 -2.235 -22.913 1.00 84.94 80 PRO A O 1
ATOM 643 N N . ARG A 1 81 ? 35.823 -4.272 -22.715 1.00 83.81 81 ARG A N 1
ATOM 644 C CA . ARG A 1 81 ? 35.417 -4.134 -21.308 1.00 83.81 81 ARG A CA 1
ATOM 645 C C . ARG A 1 81 ? 36.572 -3.691 -20.409 1.00 83.81 81 ARG A C 1
ATOM 647 O O . ARG A 1 81 ? 36.354 -2.887 -19.507 1.00 83.81 81 ARG A O 1
ATOM 654 N N . ASP A 1 82 ? 37.760 -4.230 -20.665 1.00 81.62 82 ASP A N 1
ATOM 655 C CA . ASP A 1 82 ? 38.943 -3.993 -19.846 1.00 81.62 82 ASP A CA 1
ATOM 656 C C . ASP A 1 82 ? 39.436 -2.549 -19.983 1.00 81.62 82 ASP A C 1
ATOM 658 O O . ASP A 1 82 ? 39.705 -1.935 -18.966 1.00 81.62 82 ASP A O 1
ATOM 662 N N . GLU A 1 83 ? 39.403 -1.934 -21.173 1.00 80.69 83 GLU A N 1
ATOM 663 C CA . GLU A 1 83 ? 39.750 -0.506 -21.338 1.00 80.69 83 GLU A CA 1
ATOM 664 C C . GLU A 1 83 ? 38.806 0.438 -20.574 1.00 80.69 83 GLU A C 1
ATOM 666 O O . GLU A 1 83 ? 39.230 1.485 -20.092 1.00 80.69 83 GLU A O 1
ATOM 671 N N . LEU A 1 84 ? 37.517 0.097 -20.465 1.00 80.94 84 LEU A N 1
ATOM 672 C CA . LEU A 1 84 ? 36.515 0.967 -19.832 1.00 80.94 84 LEU A CA 1
ATOM 673 C C . LEU A 1 84 ? 36.447 0.803 -18.307 1.00 80.94 84 LEU A C 1
ATOM 675 O O . LEU A 1 84 ? 35.966 1.688 -17.594 1.00 80.94 84 LEU A O 1
ATOM 679 N N . HIS A 1 85 ? 36.839 -0.365 -17.807 1.00 81.38 85 HIS A N 1
ATOM 680 C CA . HIS A 1 85 ? 36.694 -0.739 -16.404 1.00 81.38 85 HIS A CA 1
ATOM 681 C C . HIS A 1 85 ? 38.018 -1.075 -15.733 1.00 81.38 85 HIS A C 1
ATOM 683 O O . HIS A 1 85 ? 37.983 -1.595 -14.613 1.00 81.38 85 HIS A O 1
ATOM 689 N N . ASP A 1 86 ? 39.151 -0.778 -16.371 1.00 74.94 86 ASP A N 1
ATOM 690 C CA . ASP A 1 86 ? 40.436 -0.908 -15.710 1.00 74.94 86 ASP A CA 1
ATOM 691 C C . ASP A 1 86 ? 40.460 0.030 -14.503 1.00 74.94 86 ASP A C 1
ATOM 693 O O . ASP A 1 86 ? 40.258 1.242 -14.597 1.00 74.94 86 ASP A O 1
ATOM 697 N N . ARG A 1 87 ? 40.625 -0.564 -13.328 1.00 71.75 87 ARG A N 1
ATOM 698 C CA . ARG A 1 87 ? 40.668 0.130 -12.041 1.00 71.75 87 ARG A CA 1
ATOM 699 C C . ARG A 1 87 ? 42.082 0.005 -11.504 1.00 71.75 87 ARG A C 1
ATOM 701 O O . ARG A 1 87 ? 42.290 -0.523 -10.414 1.00 71.75 87 ARG A O 1
ATOM 708 N N . ALA A 1 88 ? 43.050 0.450 -12.297 1.00 68.44 88 ALA A N 1
ATOM 709 C CA . ALA A 1 88 ? 44.456 0.438 -11.912 1.00 68.44 88 ALA A CA 1
ATOM 710 C C . ALA A 1 88 ? 44.713 1.260 -10.628 1.00 68.44 88 ALA A C 1
ATOM 712 O O . ALA A 1 88 ? 45.609 0.921 -9.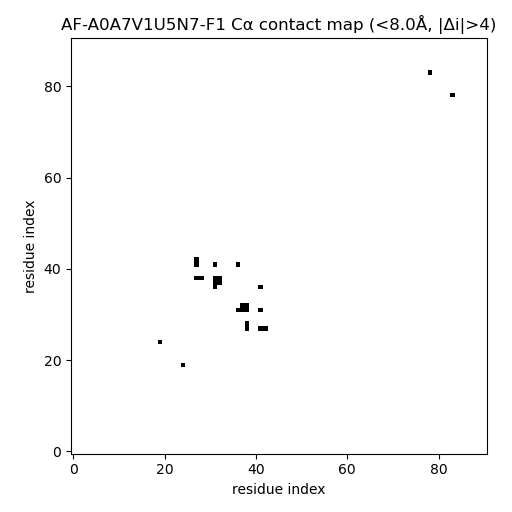857 1.00 68.44 88 ALA A O 1
ATOM 713 N N . ASP A 1 89 ? 43.855 2.251 -10.346 1.00 63.22 89 ASP A N 1
ATOM 714 C CA . ASP A 1 89 ? 44.048 3.252 -9.288 1.00 63.22 89 ASP A CA 1
ATOM 715 C C . ASP A 1 89 ? 43.203 3.027 -8.011 1.00 63.22 89 ASP A C 1
ATOM 717 O O . ASP A 1 89 ? 43.134 3.903 -7.153 1.00 63.22 89 ASP A O 1
ATOM 721 N N . LEU A 1 90 ? 42.532 1.877 -7.852 1.00 63.12 90 LEU A N 1
ATOM 722 C CA . LEU A 1 90 ? 41.692 1.561 -6.673 1.00 63.12 90 LEU A CA 1
ATOM 723 C C . LEU A 1 90 ? 42.406 0.677 -5.628 1.00 63.12 90 LEU A C 1
ATOM 725 O O . LEU A 1 90 ? 41.791 -0.219 -5.046 1.00 63.12 90 LEU A O 1
ATOM 729 N N . ARG A 1 91 ? 43.701 0.913 -5.404 1.00 61.09 91 ARG A N 1
ATOM 730 C CA . ARG A 1 91 ? 44.500 0.232 -4.371 1.00 61.09 91 ARG A CA 1
ATOM 731 C C . ARG A 1 91 ? 44.755 1.116 -3.162 1.00 61.09 91 ARG A C 1
ATOM 733 O O . ARG A 1 91 ? 45.119 2.291 -3.368 1.00 61.09 91 ARG A O 1
#

Solvent-accessible surface area (backbone atoms only — not comparable to full-atom values): 6105 Å² total; per-residue (Å²): 138,84,82,78,76,81,82,73,79,76,77,85,73,83,88,78,92,79,91,70,57,72,67,60,53,49,50,50,46,52,55,14,54,76,66,78,40,53,52,74,54,42,54,49,51,55,51,49,54,52,51,51,58,57,50,50,53,56,51,50,5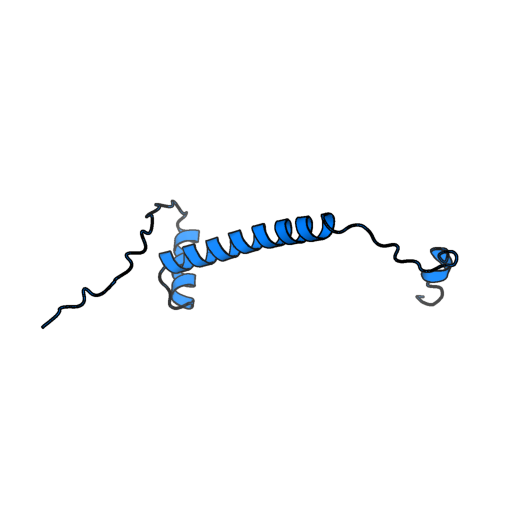0,53,58,56,69,70,48,80,87,71,80,91,66,93,74,88,78,82,80,56,69,61,83,79,62,65,65,86,82,80,121

pLDDT: mean 83.49, std 14.45, range [38.69, 98.06]

Nearest PDB structures (foldseek):
  2ba3-assembly1_B  TM=7.810E-01  e=5.061E-01  Plasmid R64
  8j9j-assembly1_EB  TM=2.732E-01  e=9.506E+00  Euglena gracilis

Foldseek 3Di:
DDDDPDPPPPPPDDDDDDDDDPVVVVVLCVVCVVVVHDSVVSVVVVVVVVVCVVVVVVVVVVVVVPDDDDPPDPDDDDDDPCVVPVPVPPD

Radius of gyration: 27.48 Å; Cα contacts (8 Å, |Δi|>4): 13; chains: 1; bounding box: 87×38×52 Å

Secondary structure (DSSP, 8-state):
------------PPP------HHHHHHHHHHHHHTT--HHHHHHHHHHHHHHHHHHHHHHHHHHHTSPPPPS-SSSPPPPHHHHH--TT--